Protein 2A1J (pdb70)

GO terms:
  GO:0000014 single-stranded DNA endonuclease activity (F, IDA)
  GO:0030674 protein-macromolecule adaptor activity (F, IDA)
  GO:0070522 ERCC4-ERCC1 complex (C, IDA)
  GO:0006289 nucleotide-excision repair (P, IDA)
  GO:0000109 nucleotide-excision repair complex (C, IDA)
  GO:0034644 cellular response to UV (P, IDA)
  GO:1901255 nucleotide-excision repair involved in interstrand cross-link repair (P, IDA)
  GO:0005634 nucleus (C, EXP)
  GO:0005694 chromosome (C, EXP)
  GO:0006281 DNA repair (P, IMP)
  GO:0005515 protein binding (F, IPI)
  GO:0005654 nucleoplasm (C, TAS)
  GO:0042802 identical protein binding (F, IPI)
  GO:0000781 chromosome, telomeric region (C, IDA)
  GO:1904357 negative regulation of telomere maintenance via telomere lengthening (P, IDA)
  GO:0034644 cellular response to UV (P, IGI)
  GO:0006281 DNA repair (P, IGI)
  GO:0000723 telomere maintenance (P, IGI)
  GO:1905765 negative regulation of protection from non-homologous end joining at telomere (P, IMP)
  GO:0004520 DNA endonuclease activity (F, IMP)

Secondary structure (DSSP, 8-state):
--HHHHTSTT--HHHHHHHHHH-SSHHHHHT--HHHHHHHHS-HHHHHHHHHHHH-------/--SHHHHHHHHHHHHHHHHHHHTTSTT--HHHHHHHHHHHSSHHHHHS--HHHHHTSSS--SHHHHHHHHHHHS-S---

Radius of gyration: 15.18 Å; Cα contacts (8 Å, |Δi|>4): 163; chains: 2; bounding box: 38×40×36 Å

Organism: Homo sapiens (NCBI:txid9606)

Nearest PDB structures (foldseek):
  2a1j-assembly1_B  TM=1.013E+00  e=1.716E-12  Homo sapiens
  1x2i-assembly1_B  TM=8.930E-01  e=1.851E-03  Pyrococcus furiosus
  1x2i-assembly1_A  TM=8.569E-01  e=3.038E-03  Pyrococcus furiosus
  2bhn-assembly2_C-3  TM=7.847E-01  e=1.186E-02  Aeropyrum pernix
  2bgw-assembly1_B  TM=7.304E-01  e=1.946E-02  Aeropyrum pernix

Solvent-accessible surface area: 8098 Å² total; per-residue (Å²): 51,88,89,0,0,74,101,4,14,26,14,53,74,123,4,18,163,41,0,22,117,112,4,122,18,0,19,42,0,13,76,21,58,61,116,88,1,33,92,25,16,68,54,68,67,28,0,109,99,0,50,49,6,0,55,56,68,38,97,94,136,202,125,123,61,66,99,101,102,92,144,101,53,96,78,41,18,51,97,0,18,76,0,0,55,42,3,148,105,6,64,141,91,15,0,53,47,0,0,89,77,38,6,3,2,51,92,0,2,79,6,52,111,122,60,0,42,128,2,97,62,34,23,100,102,50,0,118,69,1,39,63,22,0,54,71,74,18,109,188,197

Sequence (141 aa):
PQDFLLKMPGVNAKNCR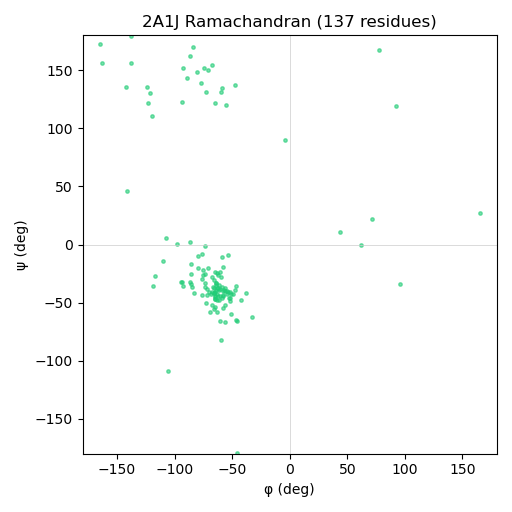SLMHHVKNIAELAALSQDELTSILGNAANAKQLYDFIHTSFAEVVDPADLLMEKLEQDFVSRVTECLTTVKSVNKTDSQTLLTTFGSLEQLIAASREDLALCPGLGPQKARRLFDVLHEPFLKV

Foldseek 3Di:
DLVVVPVAALHHPVLSVLLVPPAPDVVCVLVDDLVVQCVSRVNSVSSVRRNCVNPPDDPDPD/DPVVVVVVVVVVVVQVVQVVVLCVFDNQDPVNSSLLCVVQVDVVSSLVDDLVVSCPSPDADNVNSVRRNCVSPPDPDDD

Structure (mmCIF, N/CA/C/O backbone):
data_2A1J
#
_entry.id   2A1J
#
_cell.length_a   69.848
_cell.length_b   69.848
_cell.length_c   104.109
_cell.angle_alpha   90.00
_cell.angle_beta   90.00
_cell.angle_gamma   120.00
#
_symmetry.space_group_name_H-M   'P 32 1 2'
#
loop_
_entity.id
_entity.type
_entity.pdbx_description
1 polymer 'DNA repair endonuclease XPF'
2 polymer 'DNA excision repair protein ERCC-1'
3 non-polymer 'MERCURY (II) ION'
#
loop_
_atom_site.group_PDB
_atom_site.id
_atom_site.type_symbol
_atom_site.label_atom_id
_atom_site.label_alt_id
_atom_site.label_comp_id
_atom_site.label_asym_id
_atom_site.label_entity_id
_atom_site.label_seq_id
_atom_site.pdbx_PDB_ins_code
_atom_site.Cartn_x
_atom_site.Cartn_y
_atom_site.Cartn_z
_atom_site.occupancy
_atom_site.B_iso_or_equiv
_atom_site.auth_seq_id
_atom_site.auth_comp_id
_atom_site.auth_asym_id
_atom_site.auth_atom_id
_atom_site.pdbx_PDB_model_num
ATOM 1 N N . PRO A 1 2 ? 21.835 -13.848 0.912 1.00 69.39 837 PRO A N 1
ATOM 2 C CA . PRO A 1 2 ? 20.493 -14.392 1.287 1.00 69.19 837 PRO A CA 1
ATOM 3 C C . PRO A 1 2 ? 20.491 -14.993 2.670 1.00 69.44 837 PRO A C 1
ATOM 4 O O . PRO A 1 2 ? 19.485 -15.591 3.042 1.00 69.67 837 PRO A O 1
ATOM 8 N N . GLN A 1 3 ? 21.596 -14.867 3.400 1.00 69.70 838 GLN A N 1
ATOM 9 C CA . GLN A 1 3 ? 21.663 -15.353 4.781 1.00 69.94 838 GLN A CA 1
ATOM 10 C C . GLN A 1 3 ? 21.884 -14.110 5.583 1.00 69.00 838 GLN A C 1
ATOM 11 O O . GLN A 1 3 ? 21.537 -14.019 6.771 1.00 68.83 838 GLN A O 1
ATOM 17 N N . ASP A 1 4 ? 22.493 -13.153 4.901 1.00 67.74 839 ASP A N 1
ATOM 18 C CA . ASP A 1 4 ? 22.499 -11.784 5.355 1.00 66.86 839 ASP A CA 1
ATOM 19 C C . ASP A 1 4 ? 21.068 -11.283 5.639 1.00 64.56 839 ASP A C 1
ATOM 20 O O . ASP A 1 4 ? 20.821 -10.672 6.686 1.00 64.00 839 ASP A O 1
ATOM 25 N N . PHE A 1 5 ? 20.146 -11.559 4.703 1.00 61.83 840 PHE A N 1
ATOM 26 C CA . PHE A 1 5 ? 18.726 -11.285 4.871 1.00 59.39 840 PHE A CA 1
ATOM 27 C C . PHE A 1 5 ? 18.240 -1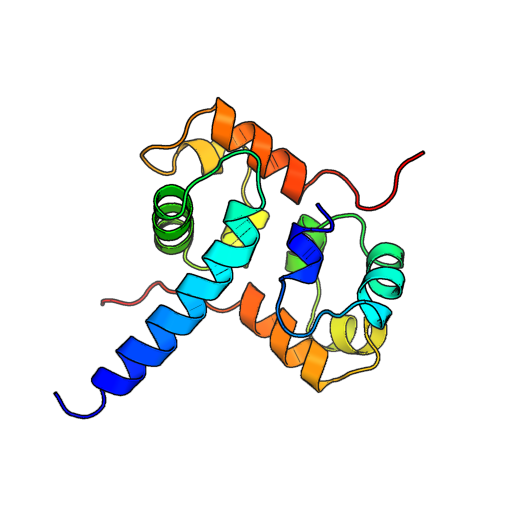2.035 6.102 1.00 58.78 840 PHE A C 1
ATOM 28 O O . PHE A 1 5 ? 17.722 -11.456 7.056 1.00 58.46 840 PHE A O 1
ATOM 36 N N . LEU A 1 6 ? 18.480 -13.333 6.091 1.00 58.74 841 LEU A N 1
ATOM 37 C CA . LEU A 1 6 ? 17.929 -14.233 7.079 1.00 58.24 841 LEU A CA 1
ATOM 38 C C . LEU A 1 6 ? 18.290 -13.841 8.497 1.00 58.81 841 LEU A C 1
ATOM 39 O O . LEU A 1 6 ? 17.451 -13.882 9.387 1.00 58.70 841 LEU A O 1
ATOM 44 N N . LEU A 1 7 ? 19.526 -13.411 8.691 1.00 59.76 842 LEU A N 1
ATOM 45 C CA . LEU A 1 7 ? 20.030 -13.135 10.032 1.00 61.29 842 LEU A CA 1
ATOM 46 C C . LEU A 1 7 ? 19.477 -11.862 10.666 1.00 61.80 842 LEU A C 1
ATOM 47 O O . LEU A 1 7 ? 19.442 -11.739 11.881 1.00 62.18 842 LEU A O 1
ATOM 52 N N . LYS A 1 8 ? 19.067 -10.907 9.847 1.00 62.57 843 LYS A N 1
ATOM 53 C CA . LYS A 1 8 ? 18.545 -9.656 10.358 1.00 63.21 843 LYS A CA 1
ATOM 54 C C . LYS A 1 8 ? 17.066 -9.831 10.627 1.00 64.16 843 LYS A C 1
ATOM 55 O O . LYS A 1 8 ? 16.354 -8.878 10.998 1.00 64.58 843 LYS A O 1
ATOM 61 N N . MET A 1 9 ? 16.596 -11.052 10.397 1.00 65.17 844 MET A N 1
ATOM 62 C CA . MET A 1 9 ? 15.230 -11.373 10.716 1.00 66.53 844 MET A CA 1
ATOM 63 C C . MET A 1 9 ? 15.140 -11.562 12.213 1.00 67.98 844 MET A C 1
ATOM 64 O O . MET A 1 9 ? 16.066 -12.092 12.851 1.00 67.59 844 MET A O 1
ATOM 69 N N . PRO A 1 10 ? 14.050 -11.042 12.771 1.00 69.21 845 PRO A N 1
ATOM 70 C CA . PRO A 1 10 ? 13.754 -11.127 14.214 1.00 69.80 845 PRO A CA 1
ATOM 71 C C . PRO A 1 10 ? 13.665 -12.566 14.764 1.00 70.03 845 PRO A C 1
ATOM 72 O O . PRO A 1 10 ? 13.042 -13.442 14.141 1.00 70.82 845 PRO A O 1
ATOM 76 N N . GLY A 1 11 ? 14.317 -12.786 15.917 1.00 69.53 846 GLY A N 1
ATOM 77 C CA . GLY A 1 11 ? 14.350 -14.083 16.589 1.00 67.07 846 GLY A CA 1
ATOM 78 C C . GLY A 1 11 ? 15.194 -15.132 15.881 1.00 65.00 846 GLY A C 1
ATOM 79 O O . GLY A 1 11 ? 14.968 -16.320 16.093 1.00 64.26 846 GLY A O 1
ATOM 80 N N . VAL A 1 12 ? 16.135 -14.680 15.043 1.00 63.50 847 VAL A N 1
ATOM 81 C CA . VAL A 1 12 ? 17.070 -15.518 14.298 1.00 62.40 847 VAL A CA 1
ATOM 82 C C . VAL A 1 12 ? 18.440 -15.042 14.738 1.00 62.92 847 VAL A C 1
ATOM 83 O O . VAL A 1 12 ? 18.691 -13.850 14.748 1.00 62.96 847 VAL A O 1
ATOM 87 N N . ASN A 1 13 ? 19.308 -15.975 15.125 1.00 63.65 848 ASN A N 1
ATOM 88 C CA . ASN A 1 13 ? 20.642 -15.671 15.624 1.00 64.27 848 ASN A CA 1
ATOM 89 C C . ASN A 1 13 ? 21.575 -16.660 15.004 1.00 65.07 848 ASN A C 1
ATOM 90 O O . ASN A 1 13 ? 21.125 -17.513 14.249 1.00 64.37 848 ASN A O 1
ATOM 95 N N . ALA A 1 14 ? 22.869 -16.543 15.331 1.00 66.93 849 ALA A N 1
ATOM 96 C CA . ALA A 1 14 ? 23.938 -17.293 14.663 1.00 68.38 849 ALA A CA 1
ATOM 97 C C . ALA A 1 14 ? 23.759 -18.810 14.848 1.00 69.88 849 ALA A C 1
ATOM 98 O O . ALA A 1 14 ? 23.816 -19.572 13.855 1.00 70.15 849 ALA A O 1
ATOM 100 N N . LYS A 1 15 ? 23.508 -19.221 16.106 1.00 71.09 850 LYS A N 1
ATOM 101 C CA . LYS A 1 15 ? 23.121 -20.602 16.459 1.00 72.03 850 LYS A CA 1
ATOM 102 C C . LYS A 1 15 ? 22.021 -21.159 15.529 1.00 71.86 850 LYS A C 1
ATOM 103 O O . LYS A 1 15 ? 22.302 -22.057 14.737 1.00 72.23 850 LYS A O 1
ATOM 109 N N . ASN A 1 16 ? 20.812 -20.596 15.550 1.00 71.98 851 ASN A N 1
ATOM 110 C CA . ASN A 1 16 ? 19.711 -21.138 14.720 1.00 72.06 851 ASN A CA 1
ATOM 111 C C . ASN A 1 16 ? 19.698 -20.848 13.198 1.00 72.82 851 ASN A C 1
ATOM 112 O O . ASN A 1 16 ? 18.874 -21.408 12.488 1.00 72.70 851 ASN A O 1
ATOM 117 N N . CYS A 1 17 ? 20.590 -19.988 12.703 1.00 73.85 852 CYS A N 1
ATOM 118 C CA . CYS A 1 17 ? 20.675 -19.739 11.263 1.00 75.53 852 CYS A CA 1
ATOM 119 C C . CYS A 1 17 ? 21.127 -21.018 10.550 1.00 75.62 852 CYS A C 1
ATOM 120 O O . CYS A 1 17 ? 20.574 -21.388 9.507 1.00 75.61 852 CYS A O 1
ATOM 123 N N . ARG A 1 18 ? 22.135 -21.673 11.128 1.00 75.97 853 ARG A N 1
ATOM 124 C CA . ARG A 1 18 ? 22.558 -23.024 10.748 1.00 76.45 853 ARG A CA 1
ATOM 125 C C . ARG A 1 18 ? 21.341 -23.962 10.615 1.00 75.95 853 ARG A C 1
ATOM 126 O O . ARG A 1 18 ? 21.015 -24.424 9.521 1.00 76.00 853 ARG A O 1
ATOM 134 N N . SER A 1 19 ? 20.661 -24.199 11.739 1.00 75.26 854 SER A N 1
ATOM 135 C CA . SER A 1 19 ? 19.658 -25.257 11.896 1.00 74.39 854 SER A CA 1
ATOM 136 C C . SER A 1 19 ? 18.480 -25.054 10.969 1.00 73.93 854 SER A C 1
ATOM 137 O O . SER A 1 19 ? 17.783 -25.993 10.584 1.00 74.18 854 SER A O 1
ATOM 140 N N . LEU A 1 20 ? 18.273 -23.802 10.614 1.00 73.20 855 LEU A N 1
ATOM 141 C CA . LEU A 1 20 ? 17.105 -23.398 9.877 1.00 72.39 855 LEU A CA 1
ATOM 142 C C . LEU A 1 20 ? 17.425 -23.435 8.398 1.00 71.99 855 LEU A C 1
ATOM 143 O O . LEU A 1 20 ? 16.563 -23.770 7.601 1.00 72.21 855 LEU A O 1
ATOM 148 N N . MET A 1 21 ? 18.656 -23.086 8.037 1.00 71.04 856 MET A N 1
ATOM 149 C CA . MET A 1 21 ? 19.158 -23.310 6.697 1.00 70.87 856 MET A CA 1
ATOM 150 C C . MET A 1 21 ? 19.143 -24.808 6.270 1.00 71.69 856 MET A C 1
ATOM 151 O O . MET A 1 21 ? 19.344 -25.145 5.088 1.00 71.41 856 MET A O 1
ATOM 156 N N . HIS A 1 22 ? 18.888 -25.693 7.240 1.00 72.39 857 HIS A N 1
ATOM 157 C CA . HIS A 1 22 ? 18.885 -27.136 7.030 1.00 73.22 857 HIS A CA 1
ATOM 158 C C . HIS A 1 22 ? 17.496 -27.667 6.737 1.00 73.11 857 HIS A C 1
ATOM 159 O O . HIS A 1 22 ? 17.354 -28.651 6.026 1.00 74.06 857 HIS A O 1
ATOM 166 N N . HIS A 1 23 ? 16.459 -27.070 7.297 1.00 72.81 858 HIS A N 1
ATOM 167 C CA . HIS A 1 23 ? 15.145 -27.666 7.105 1.00 72.79 858 HIS A CA 1
ATOM 168 C C . HIS A 1 23 ? 14.210 -26.892 6.161 1.00 71.77 858 HIS A C 1
ATOM 169 O O . HIS A 1 23 ? 13.044 -27.280 5.981 1.00 72.55 858 HIS A O 1
ATOM 176 N N . VAL A 1 24 ? 14.721 -25.828 5.534 1.00 69.92 859 VAL A N 1
ATOM 177 C CA . VAL A 1 24 ? 13.913 -24.965 4.664 1.00 67.89 859 VAL A CA 1
ATOM 178 C C . VAL A 1 24 ? 14.753 -24.519 3.460 1.00 67.16 859 VAL A C 1
ATOM 179 O O . VAL A 1 24 ? 15.906 -24.166 3.621 1.00 66.76 859 VAL A O 1
ATOM 183 N N . LYS A 1 25 ? 14.184 -24.563 2.261 1.00 66.47 860 LYS A N 1
ATOM 184 C CA . LYS A 1 25 ? 14.961 -24.437 1.025 1.00 66.85 860 LYS A CA 1
ATOM 185 C C . LYS A 1 25 ? 15.610 -23.060 0.880 1.00 65.93 860 LYS A C 1
ATOM 186 O O . LYS A 1 25 ? 16.795 -22.909 0.501 1.00 65.32 860 LYS A O 1
ATOM 192 N N . ASN A 1 26 ? 14.788 -22.061 1.174 1.00 64.83 861 ASN A N 1
ATOM 193 C CA . ASN A 1 26 ? 15.028 -20.668 0.813 1.00 63.65 861 ASN A CA 1
ATOM 194 C C . ASN A 1 26 ? 14.073 -19.834 1.634 1.00 63.28 861 ASN A C 1
ATOM 195 O O . ASN A 1 26 ? 13.172 -20.382 2.309 1.00 62.78 861 ASN A O 1
ATOM 200 N N . ILE A 1 27 ? 14.248 -18.517 1.567 1.00 62.88 862 ILE A N 1
ATOM 201 C CA . ILE A 1 27 ? 13.398 -17.608 2.339 1.00 62.67 862 ILE A CA 1
ATOM 202 C C . ILE A 1 27 ? 11.914 -17.824 2.011 1.00 63.04 862 ILE A C 1
ATOM 203 O O . ILE A 1 27 ? 11.101 -18.045 2.903 1.00 62.78 862 ILE A O 1
ATOM 208 N N . ALA A 1 28 ? 11.583 -17.797 0.722 1.00 63.75 863 ALA A N 1
ATOM 209 C CA . ALA A 1 28 ? 10.212 -18.013 0.254 1.00 64.89 863 ALA A CA 1
ATOM 210 C C . ALA A 1 28 ? 9.460 -19.080 1.038 1.00 65.78 863 ALA A C 1
ATOM 211 O O . ALA A 1 28 ? 8.295 -18.901 1.344 1.00 66.05 863 ALA A O 1
ATOM 213 N N . GLU A 1 29 ? 10.128 -20.187 1.358 1.00 66.77 864 GLU A N 1
ATOM 214 C CA . GLU A 1 29 ? 9.475 -21.307 2.016 1.00 67.55 864 GLU A CA 1
ATOM 215 C C . GLU A 1 29 ? 9.137 -20.951 3.462 1.00 67.13 864 GLU A C 1
ATOM 216 O O . GLU A 1 29 ? 8.265 -21.566 4.075 1.00 66.75 864 GLU A O 1
ATOM 222 N N . LEU A 1 30 ? 9.834 -19.934 3.984 1.00 67.31 865 LEU A N 1
ATOM 223 C CA . LEU A 1 30 ? 9.636 -19.410 5.351 1.00 66.63 865 LEU A CA 1
ATOM 224 C C . LEU A 1 30 ? 8.220 -18.919 5.488 1.00 66.23 865 LEU A C 1
ATOM 225 O O . LEU A 1 30 ? 7.555 -19.190 6.495 1.00 65.88 865 LEU A O 1
ATOM 230 N N . ALA A 1 31 ? 7.769 -18.195 4.461 1.00 65.80 866 ALA A N 1
ATOM 231 C CA . ALA A 1 31 ? 6.370 -17.795 4.376 1.00 66.07 866 ALA A CA 1
ATOM 232 C C . ALA A 1 31 ? 5.499 -18.998 4.651 1.00 66.42 866 ALA A C 1
ATOM 233 O O . ALA A 1 31 ? 4.487 -18.880 5.351 1.00 67.21 866 ALA A O 1
ATOM 235 N N . ALA A 1 32 ? 5.922 -20.159 4.140 1.00 66.33 867 ALA A N 1
ATOM 236 C CA . ALA A 1 32 ? 5.041 -21.320 4.062 1.00 65.99 867 ALA A CA 1
ATOM 237 C C . ALA A 1 32 ? 4.853 -22.124 5.366 1.00 65.53 867 ALA A C 1
ATOM 238 O O . ALA A 1 32 ? 3.957 -22.938 5.441 1.00 65.75 867 ALA A O 1
ATOM 240 N N . LEU A 1 33 ? 5.636 -21.852 6.401 1.00 65.00 868 LEU A N 1
ATOM 241 C CA . LEU A 1 33 ? 5.576 -22.639 7.633 1.00 65.20 868 LEU A CA 1
ATOM 242 C C . LEU A 1 33 ? 4.660 -22.141 8.753 1.00 65.74 868 LEU A C 1
ATOM 243 O O . LEU A 1 33 ? 4.428 -20.953 8.880 1.00 66.54 868 LEU A O 1
ATOM 248 N N . SER A 1 34 ? 4.160 -23.051 9.583 1.00 66.56 869 SER A N 1
ATOM 249 C CA . SER A 1 34 ? 3.365 -22.653 10.746 1.00 67.77 869 SER A CA 1
ATOM 250 C C . SER A 1 34 ? 4.241 -22.281 11.938 1.00 67.84 869 SER A C 1
ATOM 251 O O . SER A 1 34 ? 5.462 -22.501 11.918 1.00 67.89 869 SER A O 1
ATOM 254 N N . GLN A 1 35 ? 3.621 -21.704 12.969 1.00 67.75 870 GLN A N 1
ATOM 255 C CA . GLN A 1 35 ? 4.376 -21.265 14.138 1.00 67.36 870 GLN A CA 1
ATOM 256 C C . GLN A 1 35 ? 4.988 -22.465 14.844 1.00 67.65 870 GLN A C 1
ATOM 257 O O . GLN A 1 35 ? 6.178 -22.461 15.166 1.00 67.29 870 GLN A O 1
ATOM 263 N N . ASP A 1 36 ? 4.166 -23.496 15.049 1.00 68.07 871 ASP A N 1
ATOM 264 C CA . ASP A 1 36 ? 4.617 -24.752 15.633 1.00 68.52 871 ASP A CA 1
ATOM 265 C C . ASP A 1 36 ? 5.752 -25.408 14.833 1.00 68.65 871 ASP A C 1
ATOM 266 O O . ASP A 1 36 ? 6.745 -25.843 15.420 1.00 68.66 871 ASP A O 1
ATOM 271 N N . GLU A 1 37 ? 5.632 -25.438 13.503 1.00 68.71 872 GLU A N 1
ATOM 272 C CA . GLU A 1 37 ? 6.709 -25.985 12.668 1.00 69.46 872 GLU A CA 1
ATOM 273 C C . GLU A 1 37 ? 7.974 -25.146 12.773 1.00 69.12 872 GLU A C 1
ATOM 274 O O . GLU A 1 37 ? 9.063 -25.645 12.524 1.00 69.66 872 GLU A O 1
ATOM 280 N N . LEU A 1 38 ? 7.833 -23.876 13.149 1.00 68.79 873 LEU A N 1
ATOM 281 C CA . LEU A 1 38 ? 8.984 -23.000 13.284 1.00 67.81 873 LEU A CA 1
ATOM 282 C C . LEU A 1 38 ? 9.641 -23.193 14.628 1.00 67.92 873 LEU A C 1
ATOM 283 O O . LEU A 1 38 ? 10.866 -23.227 14.718 1.00 66.91 873 LEU A O 1
ATOM 288 N N . THR A 1 39 ? 8.806 -23.326 15.659 1.00 68.77 874 THR A N 1
ATOM 289 C CA . THR A 1 39 ? 9.243 -23.690 17.014 1.00 70.16 874 THR A CA 1
ATOM 290 C C . THR A 1 39 ? 10.109 -24.924 17.004 1.00 70.69 874 THR A C 1
ATOM 291 O O . THR A 1 39 ? 11.252 -24.889 17.445 1.00 70.93 874 THR A O 1
ATOM 295 N N . SER A 1 40 ? 9.545 -26.023 16.514 1.00 71.24 875 SER A N 1
ATOM 296 C CA . SER A 1 40 ? 10.298 -27.260 16.395 1.00 71.69 875 SER A CA 1
ATOM 297 C C . SER A 1 40 ? 11.640 -27.063 15.649 1.00 70.90 875 SER A C 1
ATOM 298 O O . SER A 1 40 ? 12.665 -27.470 16.163 1.00 70.87 875 SER A O 1
ATOM 301 N N . ILE A 1 41 ? 11.635 -26.395 14.492 1.00 70.48 876 ILE A N 1
ATOM 302 C CA . ILE A 1 41 ? 12.871 -26.094 13.732 1.00 70.07 876 ILE A CA 1
ATOM 303 C C . ILE A 1 41 ? 13.876 -25.174 14.465 1.00 70.42 876 ILE A C 1
ATOM 304 O O . ILE A 1 41 ? 15.075 -25.171 14.173 1.00 70.28 876 ILE A O 1
ATOM 309 N N . LEU A 1 42 ? 13.381 -24.377 15.400 1.00 70.78 877 LEU A N 1
ATOM 310 C CA . LEU A 1 42 ? 14.246 -23.480 16.152 1.00 71.08 877 LEU A CA 1
ATOM 311 C C . LEU A 1 42 ? 14.382 -23.925 17.630 1.00 71.27 877 LEU A C 1
ATOM 312 O O . LEU A 1 42 ? 15.247 -23.426 18.377 1.00 71.72 877 LEU A O 1
ATOM 317 N N . GLY A 1 43 ? 13.516 -24.834 18.070 1.00 70.79 878 GLY A N 1
ATOM 318 C CA . GLY A 1 43 ? 13.528 -25.264 19.457 1.00 70.14 878 GLY A CA 1
ATOM 319 C C . GLY A 1 43 ? 13.240 -24.153 20.450 1.00 69.50 878 GLY A C 1
ATOM 320 O O . GLY A 1 43 ? 13.238 -24.395 21.650 1.00 70.09 878 GLY A O 1
ATOM 321 N N . ASN A 1 44 ? 13.013 -22.938 19.963 1.00 68.62 879 ASN A N 1
ATOM 322 C CA . ASN A 1 44 ? 12.599 -21.831 20.822 1.00 67.68 879 ASN A CA 1
ATOM 323 C C . ASN A 1 44 ? 11.230 -21.242 20.439 1.00 67.01 879 ASN A C 1
ATOM 324 O O . ASN A 1 44 ? 11.080 -20.578 19.407 1.00 66.76 879 ASN A O 1
ATOM 329 N N . ALA A 1 45 ? 10.251 -21.483 21.307 1.00 66.41 880 ALA A N 1
ATOM 330 C CA . ALA A 1 45 ? 8.843 -21.173 21.049 1.00 65.55 880 ALA A CA 1
ATOM 331 C C . ALA A 1 45 ? 8.606 -19.681 20.891 1.00 64.90 880 ALA A C 1
ATOM 332 O O . ALA A 1 45 ? 7.740 -19.249 20.113 1.00 65.20 880 ALA A O 1
ATOM 334 N N . ALA A 1 46 ? 9.381 -18.894 21.626 1.00 63.67 881 ALA A N 1
ATOM 335 C CA . ALA A 1 46 ? 9.239 -17.455 21.565 1.00 62.04 881 ALA A CA 1
ATOM 336 C C . ALA A 1 46 ? 10.078 -16.844 20.414 1.00 60.61 881 ALA A C 1
ATOM 337 O O . ALA A 1 46 ? 9.674 -15.828 19.824 1.00 60.18 881 ALA A O 1
ATOM 339 N N . ASN A 1 47 ? 11.224 -17.451 20.099 1.00 58.30 882 ASN A N 1
ATOM 340 C CA . ASN A 1 47 ? 11.940 -17.078 18.893 1.00 56.68 882 ASN A CA 1
ATOM 341 C C . ASN A 1 47 ? 11.039 -17.279 17.694 1.00 55.81 882 ASN A C 1
ATOM 342 O O . ASN A 1 47 ? 11.023 -16.465 16.767 1.00 55.95 882 ASN A O 1
ATOM 347 N N . ALA A 1 48 ? 10.278 -18.370 17.729 1.00 54.38 883 ALA A N 1
ATOM 348 C CA . ALA A 1 48 ? 9.360 -18.711 16.668 1.00 52.62 883 ALA A CA 1
ATOM 349 C C . ALA A 1 48 ? 8.234 -17.681 16.590 1.00 51.31 883 ALA A C 1
ATOM 350 O O . ALA A 1 48 ? 7.802 -17.312 15.509 1.00 51.35 883 ALA A O 1
ATOM 352 N N . LYS A 1 49 ? 7.781 -17.203 17.734 1.00 49.73 884 LYS A N 1
ATOM 353 C CA . LYS A 1 49 ? 6.802 -16.136 17.765 1.00 48.52 884 LYS A CA 1
ATOM 354 C C . LYS A 1 49 ? 7.346 -14.912 17.047 1.00 47.36 884 LYS A C 1
ATOM 355 O O . LYS A 1 49 ? 6.689 -14.327 16.221 1.00 47.29 884 LYS A O 1
ATOM 361 N N . GLN A 1 50 ? 8.579 -14.560 17.334 1.00 46.24 885 GLN A N 1
ATOM 362 C CA . GLN A 1 50 ? 9.132 -13.344 16.806 1.00 45.72 885 GLN A CA 1
ATOM 363 C C . GLN A 1 50 ? 9.248 -13.374 15.289 1.00 44.97 885 GLN A C 1
ATOM 364 O O . GLN A 1 50 ? 8.998 -12.370 14.605 1.00 45.06 885 GLN A O 1
ATOM 370 N N . LEU A 1 51 ? 9.624 -14.527 14.761 1.00 43.85 886 LEU A N 1
ATOM 371 C CA . LEU A 1 51 ? 9.970 -14.563 13.368 1.00 42.52 886 LEU A CA 1
ATOM 372 C C . LEU A 1 51 ? 8.691 -14.771 12.600 1.00 41.69 886 LEU A C 1
ATOM 373 O O . LEU A 1 51 ? 8.512 -14.221 11.513 1.00 41.37 886 LEU A O 1
ATOM 378 N N . TYR A 1 52 ? 7.791 -15.531 13.194 1.00 40.57 887 TYR A N 1
ATOM 379 C CA . TYR A 1 52 ? 6.528 -15.801 12.553 1.00 40.55 887 TYR A CA 1
ATOM 380 C C . TYR A 1 52 ? 5.690 -14.540 12.422 1.00 41.14 887 TYR A C 1
ATOM 381 O O . TYR A 1 52 ? 5.059 -14.318 11.388 1.00 40.50 887 TYR A O 1
ATOM 390 N N . ASP A 1 53 ? 5.694 -13.738 13.490 1.00 41.99 888 ASP A N 1
ATOM 391 C CA . ASP A 1 53 ? 5.009 -12.444 13.546 1.00 42.63 888 ASP A CA 1
ATOM 392 C C . ASP A 1 53 ? 5.614 -11.413 12.593 1.00 42.31 888 ASP A C 1
ATOM 393 O O . ASP A 1 53 ? 4.902 -10.668 11.910 1.00 42.41 888 ASP A O 1
ATOM 398 N N . PHE A 1 54 ? 6.933 -11.371 12.530 1.00 41.70 889 PHE A N 1
ATOM 399 C CA . PHE A 1 54 ? 7.568 -10.494 11.592 1.00 41.06 889 PHE A CA 1
ATOM 400 C C . PHE A 1 54 ? 6.964 -10.767 10.207 1.00 41.56 889 PHE A C 1
ATOM 401 O O . PHE A 1 54 ? 6.704 -9.853 9.434 1.00 42.91 889 PHE A O 1
ATOM 409 N N . ILE A 1 55 ? 6.745 -12.029 9.898 1.00 41.26 890 ILE A N 1
ATOM 410 C CA . ILE A 1 55 ? 6.462 -12.419 8.542 1.00 40.96 890 ILE A CA 1
ATOM 411 C C . ILE A 1 55 ? 4.976 -12.252 8.252 1.00 41.26 890 ILE A C 1
ATOM 412 O O . ILE A 1 55 ? 4.592 -11.854 7.169 1.00 41.48 890 ILE A O 1
ATOM 417 N N . HIS A 1 56 ? 4.136 -12.530 9.228 1.00 41.55 891 HIS A N 1
ATOM 418 C CA . HIS A 1 56 ? 2.710 -12.522 8.979 1.00 42.15 891 HIS A CA 1
ATOM 419 C C . HIS A 1 56 ? 1.980 -11.270 9.367 1.00 42.15 891 HIS A C 1
ATOM 420 O O . HIS A 1 56 ? 0.781 -11.216 9.154 1.00 43.08 891 HIS A O 1
ATOM 427 N N . THR A 1 57 ? 2.676 -10.263 9.901 1.00 42.34 892 THR A N 1
ATOM 428 C CA . THR A 1 57 ? 2.055 -8.984 10.293 1.00 42.78 892 THR A CA 1
ATOM 429 C C . THR A 1 57 ? 1.695 -8.176 9.053 1.00 43.53 892 THR A C 1
ATOM 430 O O . THR A 1 57 ? 2.532 -8.037 8.144 1.00 43.59 892 THR A O 1
ATOM 434 N N . SER A 1 58 ? 0.458 -7.676 8.995 1.00 44.07 893 SER A N 1
ATOM 435 C CA . SER A 1 58 ? 0.002 -6.954 7.801 1.00 45.20 893 SER A CA 1
ATOM 436 C C . SER A 1 58 ? -0.533 -5.512 8.005 1.00 46.02 893 SER A C 1
ATOM 437 O O . SER A 1 58 ? -1.343 -5.289 8.899 1.00 46.91 893 SER A O 1
ATOM 440 N N . PHE A 1 59 ? -0.134 -4.560 7.159 1.00 46.81 894 PHE A N 1
ATOM 441 C CA . PHE A 1 59 ? -0.896 -3.304 6.970 1.00 48.44 894 PHE A CA 1
ATOM 442 C C . PHE A 1 59 ? -1.915 -3.504 5.860 1.00 50.80 894 PHE A C 1
ATOM 443 O O . PHE A 1 59 ? -1.672 -4.250 4.903 1.00 52.81 894 PHE A O 1
ATOM 451 N N . ALA A 1 60 ? -3.090 -2.929 5.980 1.00 52.99 895 ALA A N 1
ATOM 452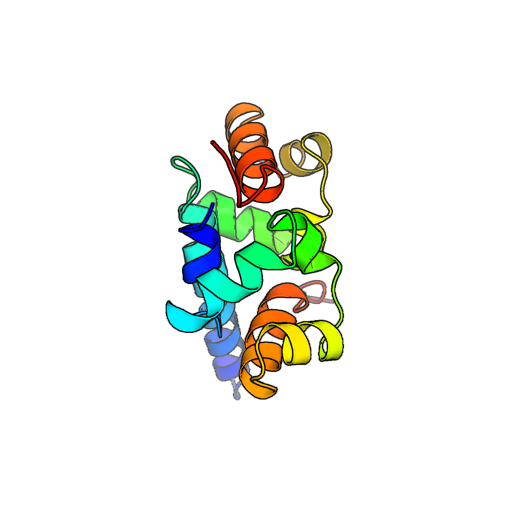 C CA . ALA A 1 60 ? -4.172 -3.294 5.056 1.00 55.54 895 ALA A CA 1
ATOM 453 C C . ALA A 1 60 ? -5.385 -2.733 5.738 1.00 58.23 895 ALA A C 1
ATOM 454 O O . AL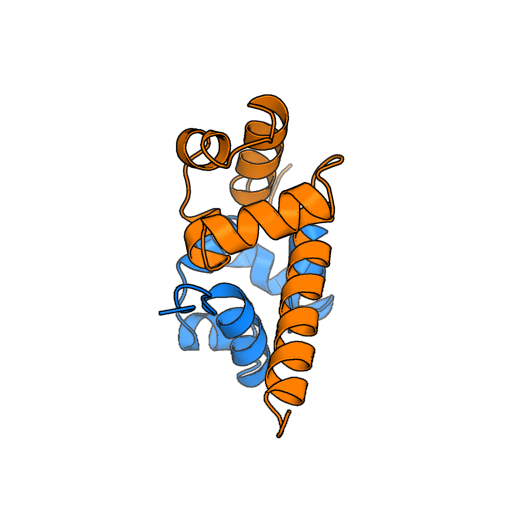A A 1 60 ? -6.509 -3.215 5.576 1.00 58.67 895 ALA A O 1
ATOM 456 N N . GLU A 1 61 ? -5.120 -1.686 6.516 1.00 60.89 896 GLU A N 1
ATOM 457 C CA . GLU A 1 61 ? -6.115 -1.009 7.288 1.00 63.26 896 GLU A CA 1
ATOM 458 C C . GLU A 1 61 ? -6.480 0.338 6.685 1.00 65.41 896 GLU A C 1
ATOM 459 O O . GLU A 1 61 ? -7.151 0.373 5.624 1.00 66.61 896 GLU A O 1
ATOM 465 N N . VAL A 1 62 ? -6.046 1.432 7.369 1.00 66.18 897 VAL A N 1
ATOM 466 C CA . VAL A 1 62 ? -6.356 2.832 7.022 1.00 66.67 897 VAL A CA 1
ATOM 467 C C . VAL A 1 62 ? -7.842 3.093 6.627 1.00 67.83 897 VAL A C 1
ATOM 468 O O . VAL A 1 62 ? -8.185 4.191 6.182 1.00 68.02 897 VAL A O 1
ATOM 472 N N . VAL A 1 63 ? -8.715 2.097 6.863 1.00 69.32 898 VAL A N 1
ATOM 473 C CA . VAL A 1 63 ? -10.162 2.109 6.518 1.00 70.54 898 VAL A CA 1
ATOM 474 C C . VAL A 1 63 ? -10.480 2.779 5.149 1.00 71.49 898 VAL A C 1
ATOM 475 O O . VAL A 1 63 ? -10.216 2.209 4.069 1.00 72.17 898 VAL A O 1
ATOM 479 N N . ASP B 2 13 ? -1.774 13.360 20.127 1.00 76.41 218 ASP B N 1
ATOM 480 C CA . ASP B 2 13 ? -3.015 12.522 20.224 1.00 76.92 218 ASP B CA 1
ATOM 481 C C . ASP B 2 13 ? -2.791 11.452 21.338 1.00 75.95 218 ASP B C 1
ATOM 482 O O . ASP B 2 13 ? -1.713 11.436 21.947 1.00 76.40 218 ASP B O 1
ATOM 487 N N . PRO B 2 14 ? -3.770 10.593 21.648 1.00 74.79 219 PRO B N 1
ATOM 488 C CA . PRO B 2 14 ? -3.726 9.839 22.925 1.00 73.79 219 PRO B CA 1
ATOM 489 C C . PRO B 2 14 ? -2.485 8.885 23.190 1.00 71.83 219 PRO B C 1
ATOM 490 O O . PRO B 2 14 ? -1.580 9.234 23.985 1.00 70.58 219 PRO B O 1
ATOM 494 N N . ALA B 2 15 ? -2.567 7.668 22.622 1.00 69.26 220 ALA B N 1
ATOM 495 C CA . ALA B 2 15 ? -1.438 6.837 22.228 1.00 65.94 220 ALA B CA 1
ATOM 496 C C . ALA B 2 15 ? -1.799 6.120 20.876 1.00 64.18 220 ALA B C 1
ATOM 497 O O . ALA B 2 15 ? -1.626 4.924 20.647 1.00 63.31 220 ALA B O 1
ATOM 499 N N . ASP B 2 16 ? -2.334 6.936 19.981 1.00 61.46 221 ASP B N 1
ATOM 500 C CA . ASP B 2 16 ? -2.054 6.819 18.581 1.00 58.25 221 ASP B CA 1
ATOM 501 C C . ASP B 2 16 ? -0.546 6.997 18.442 1.00 55.80 221 ASP B C 1
ATOM 502 O O . ASP B 2 16 ? 0.060 6.494 17.472 1.00 56.30 221 ASP B O 1
ATOM 507 N N . LEU B 2 17 ? 0.057 7.751 19.368 1.00 51.58 222 LEU B N 1
ATOM 508 C CA . LEU B 2 17 ? 1.475 8.015 19.307 1.00 48.20 222 LEU B CA 1
ATOM 509 C C . LEU B 2 17 ? 2.308 6.748 19.450 1.00 45.33 222 LEU B C 1
ATOM 510 O O . LEU B 2 17 ? 3.339 6.594 18.793 1.00 44.61 222 LEU B O 1
ATOM 515 N N . LEU B 2 18 ? 1.838 5.854 20.312 1.00 42.02 223 LEU B N 1
ATOM 516 C CA . LEU B 2 18 ? 2.421 4.558 20.535 1.00 38.78 223 LEU B CA 1
ATOM 517 C C . LEU B 2 18 ? 2.219 3.682 19.304 1.00 38.76 223 LEU B C 1
ATOM 518 O O . LEU B 2 18 ? 3.153 2.960 18.898 1.00 38.89 223 LEU B O 1
ATOM 523 N N . MET B 2 19 ? 1.029 3.718 18.706 1.00 38.05 224 MET B N 1
ATOM 524 C CA . MET B 2 19 ? 0.809 2.944 17.495 1.00 38.28 224 MET B CA 1
ATOM 525 C C . MET B 2 19 ? 1.778 3.438 16.407 1.00 37.88 224 MET B C 1
ATOM 526 O O . MET B 2 19 ? 2.355 2.638 15.668 1.00 37.61 224 MET B O 1
ATOM 531 N N . GLU B 2 20 ? 1.994 4.743 16.339 1.00 37.30 225 GLU B N 1
ATOM 532 C CA . GLU B 2 20 ? 2.898 5.260 15.362 1.00 37.75 225 GLU B CA 1
ATOM 533 C C . GLU B 2 20 ? 4.343 4.749 15.585 1.00 37.60 225 GLU B C 1
ATOM 534 O O . GLU B 2 20 ? 5.043 4.392 14.615 1.00 37.87 225 GLU B O 1
ATOM 540 N N . LYS B 2 21 ? 4.780 4.733 16.842 1.00 37.11 226 LYS B N 1
ATOM 541 C CA . LYS B 2 21 ? 6.114 4.316 17.243 1.00 37.05 226 LYS B CA 1
ATOM 542 C C . LYS B 2 21 ? 6.295 2.808 16.934 1.00 36.11 226 LYS B C 1
ATOM 543 O O . LYS B 2 21 ? 7.280 2.392 16.327 1.00 35.61 226 LYS B O 1
ATOM 549 N N . LEU B 2 22 ? 5.323 1.983 17.308 1.00 34.72 227 LEU B N 1
ATOM 550 C CA . L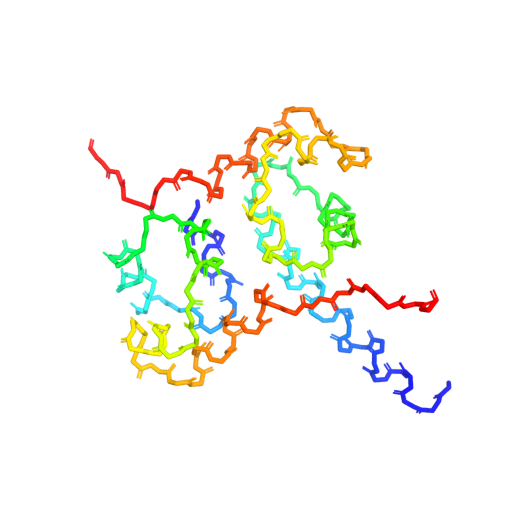EU B 2 22 ? 5.451 0.550 17.073 1.00 33.76 227 LEU B CA 1
ATOM 551 C C . LEU B 2 22 ? 5.419 0.265 15.619 1.00 34.22 227 LEU B C 1
ATOM 552 O O . LEU B 2 22 ? 5.944 -0.737 15.192 1.00 35.69 227 LEU B O 1
ATOM 557 N N . GLU B 2 23 ? 4.751 1.120 14.867 1.00 34.10 228 GLU B N 1
ATOM 558 C CA . GLU B 2 23 ? 4.627 0.966 13.445 1.00 34.29 228 GLU B CA 1
ATOM 559 C C . GLU B 2 23 ? 5.921 1.278 12.734 1.00 33.90 228 GLU B C 1
ATOM 560 O O . GLU B 2 23 ? 6.341 0.511 11.888 1.00 33.02 228 GLU B O 1
ATOM 566 N N . GLN B 2 24 ? 6.508 2.432 13.044 1.00 34.02 229 GLN B N 1
ATOM 567 C CA . GLN B 2 24 ? 7.813 2.808 12.545 1.00 34.97 229 GLN B CA 1
ATOM 568 C C . GLN B 2 24 ? 8.819 1.758 12.916 1.00 34.59 229 GLN B C 1
ATOM 569 O O . GLN B 2 24 ? 9.687 1.476 12.140 1.00 35.39 229 GLN B O 1
ATOM 575 N N . ASP B 2 25 ? 8.738 1.163 14.092 1.00 34.66 230 ASP B N 1
ATOM 576 C CA . ASP B 2 25 ? 9.813 0.260 14.494 1.00 34.11 230 ASP B CA 1
ATOM 577 C C . ASP B 2 25 ? 9.804 -0.999 13.673 1.00 32.82 230 ASP B C 1
ATOM 578 O O . ASP B 2 25 ? 10.863 -1.509 13.281 1.00 32.32 230 ASP B O 1
ATOM 583 N N . PHE B 2 26 ? 8.598 -1.494 13.439 1.00 31.81 231 PHE B N 1
ATOM 584 C CA . PHE B 2 26 ? 8.400 -2.684 12.685 1.00 32.40 231 PHE B CA 1
ATOM 585 C C . PHE B 2 26 ? 8.887 -2.445 11.271 1.00 33.83 231 PHE B C 1
ATOM 586 O O . PHE B 2 26 ? 9.611 -3.253 10.716 1.00 35.57 231 PHE B O 1
ATOM 594 N N . VAL B 2 27 ? 8.486 -1.331 10.691 1.00 34.65 232 VAL B N 1
ATOM 595 C CA . VAL B 2 27 ? 8.739 -1.041 9.309 1.00 36.12 232 VAL B CA 1
ATOM 596 C C . VAL B 2 27 ? 10.233 -0.870 9.141 1.00 36.28 232 VAL B C 1
ATOM 597 O O . VAL B 2 27 ? 10.849 -1.285 8.153 1.00 36.65 232 VAL B O 1
ATOM 601 N N . SER B 2 28 ? 10.853 -0.291 10.129 1.00 36.98 233 SER B N 1
ATOM 602 C CA . SER B 2 28 ? 12.249 0.023 9.932 1.00 38.90 233 SER B CA 1
ATOM 603 C C . SER B 2 28 ? 13.123 -1.254 10.028 1.00 38.70 233 SER B C 1
ATOM 604 O O . SER B 2 28 ? 14.242 -1.333 9.476 1.00 38.42 233 SER B O 1
ATOM 607 N N . ARG B 2 29 ? 12.561 -2.262 10.690 1.00 39.02 234 ARG B N 1
ATOM 608 C CA . ARG B 2 29 ? 13.132 -3.591 10.711 1.00 39.63 234 ARG B CA 1
ATOM 609 C C . ARG B 2 29 ? 12.984 -4.319 9.398 1.00 39.40 234 ARG B C 1
ATOM 610 O O . ARG B 2 29 ? 13.885 -5.040 8.970 1.00 40.11 234 ARG B O 1
ATOM 618 N N . VAL B 2 30 ? 11.844 -4.138 8.745 1.00 39.30 235 VAL B N 1
ATOM 619 C CA . VAL B 2 30 ? 11.647 -4.723 7.417 1.00 38.59 235 VAL B CA 1
ATOM 620 C C . VAL B 2 30 ? 12.673 -4.181 6.453 1.00 38.42 235 VAL B C 1
ATOM 621 O O . VAL B 2 30 ? 13.212 -4.892 5.624 1.00 38.00 235 VAL B O 1
ATOM 625 N N . THR B 2 31 ? 12.953 -2.906 6.610 1.00 38.83 236 THR B N 1
ATOM 626 C CA . THR B 2 31 ? 13.963 -2.258 5.819 1.00 39.37 236 THR B CA 1
ATOM 627 C C . THR B 2 31 ? 15.353 -2.825 6.105 1.00 39.73 236 THR B C 1
ATOM 628 O O . THR B 2 31 ? 16.125 -3.049 5.177 1.00 39.66 236 THR B O 1
ATOM 632 N N . GLU B 2 32 ? 15.675 -3.094 7.358 1.00 40.04 237 GLU B N 1
ATOM 633 C CA . GLU B 2 32 ? 16.925 -3.779 7.596 1.00 41.19 237 GLU B CA 1
ATOM 634 C C . GLU B 2 32 ? 17.050 -5.059 6.734 1.00 40.33 237 GLU B C 1
ATOM 635 O O . GLU B 2 32 ? 18.093 -5.280 6.154 1.00 40.52 237 GLU B O 1
ATOM 641 N N . CYS B 2 33 ? 16.022 -5.906 6.648 1.00 39.54 238 CYS B N 1
ATOM 642 C CA . CYS B 2 33 ? 16.115 -7.097 5.782 1.00 40.24 238 CYS B CA 1
ATOM 643 C C . CYS B 2 33 ? 16.265 -6.755 4.328 1.00 39.50 238 CYS B C 1
ATOM 644 O O . CYS B 2 33 ? 17.223 -7.179 3.673 1.00 39.55 238 CYS B O 1
ATOM 647 N N . LEU B 2 34 ? 15.302 -6.003 3.802 1.00 38.87 239 LEU B N 1
ATOM 648 C CA . LEU B 2 34 ? 15.270 -5.810 2.374 1.00 37.67 239 LEU B CA 1
ATOM 649 C C . LEU B 2 34 ? 16.514 -5.055 1.849 1.00 38.29 239 LEU B C 1
ATOM 650 O O . LEU B 2 34 ? 17.003 -5.382 0.780 1.00 37.72 239 LEU B O 1
ATOM 655 N N . THR B 2 35 ? 17.062 -4.101 2.610 1.00 38.68 240 THR B N 1
ATOM 656 C CA . THR B 2 35 ? 18.169 -3.319 2.079 1.00 40.09 240 THR B CA 1
ATOM 657 C C . THR B 2 35 ? 19.447 -4.114 2.030 1.00 41.59 240 THR B C 1
ATOM 658 O O . THR B 2 35 ? 20.504 -3.662 1.547 1.00 42.18 240 THR B O 1
ATOM 662 N N . THR B 2 36 ? 19.315 -5.333 2.503 1.00 43.25 241 THR B N 1
ATOM 663 C CA . THR B 2 36 ? 20.346 -6.327 2.365 1.00 44.65 241 THR B CA 1
ATOM 664 C C . THR B 2 36 ? 20.521 -6.625 0.893 1.00 45.51 241 THR B C 1
ATOM 665 O O . THR B 2 36 ? 21.634 -6.904 0.485 1.00 46.38 241 THR B O 1
ATOM 669 N N . VAL B 2 37 ? 19.432 -6.551 0.115 1.00 45.98 242 VAL B N 1
ATOM 670 C CA . VAL B 2 37 ? 19.438 -6.895 -1.301 1.00 46.21 242 VAL B CA 1
ATOM 671 C C . VAL B 2 37 ? 20.192 -5.834 -2.073 1.00 47.97 242 VAL B C 1
ATOM 672 O O . VAL B 2 37 ? 20.234 -4.670 -1.656 1.00 48.32 242 VAL B O 1
ATOM 676 N N . LYS B 2 38 ? 20.802 -6.265 -3.186 1.00 50.30 243 LYS B N 1
ATOM 677 C CA . LYS B 2 38 ? 21.770 -5.460 -3.935 1.00 51.61 243 LYS B CA 1
ATOM 678 C C . LYS B 2 38 ? 21.210 -4.139 -4.340 1.00 50.87 243 LYS B C 1
ATOM 679 O O . LYS B 2 38 ? 20.239 -4.002 -5.120 1.00 50.60 243 LYS B O 1
ATOM 685 N N . SER B 2 39 ? 21.927 -3.169 -3.812 1.00 50.86 244 SER B N 1
ATOM 686 C CA . SER B 2 39 ? 21.412 -1.828 -3.615 1.00 50.16 244 SER B CA 1
ATOM 687 C C . SER B 2 39 ? 19.909 -1.606 -4.205 1.00 49.15 244 SER B C 1
ATOM 688 O O . SER B 2 39 ? 19.629 -1.444 -5.404 1.00 48.20 244 SER B O 1
ATOM 691 N N . VAL B 2 40 ? 19.039 -1.915 -3.231 1.00 48.03 245 VAL B N 1
ATOM 692 C CA . VAL B 2 40 ? 17.607 -1.826 -3.051 1.00 46.25 245 VAL B CA 1
ATOM 693 C C . VAL B 2 40 ? 17.489 -0.978 -1.757 1.00 46.34 245 VAL B C 1
ATOM 694 O O . VAL B 2 40 ? 17.968 -1.357 -0.692 1.00 45.74 245 VAL B O 1
ATOM 698 N N . ASN B 2 41 ? 16.801 0.134 -1.918 1.00 45.92 246 ASN B N 1
ATOM 699 C CA . ASN B 2 41 ? 16.574 1.271 -1.060 1.00 45.48 246 ASN B CA 1
ATOM 700 C C . ASN B 2 41 ? 15.761 1.187 0.221 1.00 45.36 246 ASN B C 1
ATOM 701 O O . ASN B 2 41 ? 14.761 0.418 0.303 1.00 44.52 246 ASN B O 1
ATOM 706 N N . LYS B 2 42 ? 16.064 2.113 1.139 1.00 44.34 247 LYS B N 1
ATOM 707 C CA . LYS B 2 42 ? 15.111 2.434 2.180 1.00 44.12 247 LYS B CA 1
ATOM 708 C C . LYS B 2 42 ? 13.755 2.797 1.578 1.00 43.92 247 LYS B C 1
ATOM 709 O O . LYS B 2 42 ? 12.726 2.364 2.071 1.00 44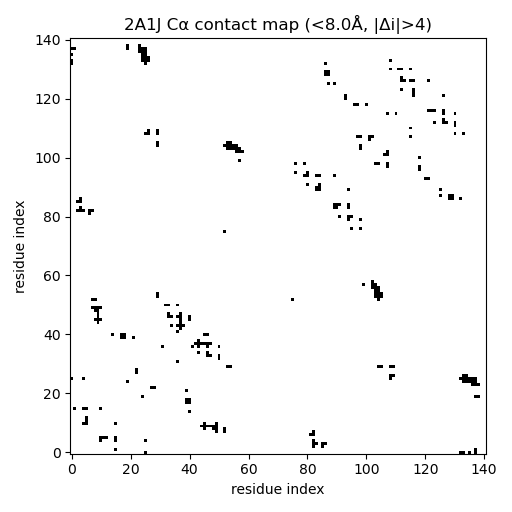.48 247 LYS B O 1
ATOM 715 N N . THR B 2 43 ? 13.729 3.545 0.486 1.00 43.70 248 THR B N 1
ATOM 716 C CA . THR B 2 43 ? 12.449 3.909 -0.147 1.00 43.78 248 THR B CA 1
ATOM 717 C C . THR B 2 43 ? 11.698 2.750 -0.771 1.00 43.91 248 THR B C 1
ATOM 718 O O . THR B 2 43 ? 10.488 2.598 -0.548 1.00 43.53 248 THR B O 1
ATOM 722 N N . ASP B 2 44 ? 12.433 2.001 -1.619 1.00 43.84 249 ASP B N 1
ATOM 723 C CA . ASP B 2 44 ? 12.023 0.736 -2.206 1.00 42.82 249 ASP B CA 1
ATOM 724 C C . ASP B 2 44 ? 11.355 -0.076 -1.159 1.00 41.55 249 ASP B C 1
ATOM 725 O O . ASP B 2 44 ? 10.261 -0.595 -1.387 1.00 41.78 249 ASP B O 1
ATOM 730 N N . SER B 2 45 ? 11.980 -0.163 0.009 1.00 39.16 250 SER B N 1
ATOM 731 C CA . SER B 2 45 ? 11.448 -1.070 0.978 1.00 39.32 250 SER B CA 1
ATOM 732 C C . SER B 2 45 ? 10.167 -0.650 1.657 1.00 38.42 250 SER B C 1
ATOM 733 O O . SER B 2 45 ? 9.275 -1.501 1.941 1.00 37.66 250 SER B O 1
ATOM 736 N N . GLN B 2 46 ? 10.048 0.652 1.913 1.00 38.06 251 GLN B N 1
ATOM 737 C CA . GLN B 2 46 ? 8.811 1.153 2.529 1.00 37.27 251 GLN B CA 1
ATOM 738 C C . GLN B 2 46 ? 7.686 0.995 1.527 1.00 35.62 251 GLN B C 1
ATOM 739 O O . GLN B 2 46 ? 6.594 0.503 1.856 1.00 35.49 251 GLN B O 1
ATOM 745 N N . THR B 2 47 ? 7.971 1.291 0.273 1.00 33.85 252 THR B N 1
ATOM 746 C CA . THR B 2 47 ? 6.926 1.098 -0.749 1.00 33.48 252 THR B CA 1
ATOM 747 C C . THR B 2 47 ? 6.484 -0.348 -0.996 1.00 32.36 252 THR B C 1
ATOM 748 O O . THR B 2 47 ? 5.285 -0.652 -1.016 1.00 31.92 252 THR B O 1
ATOM 752 N N . LEU B 2 48 ? 7.469 -1.191 -1.277 1.00 30.78 253 LEU B N 1
ATOM 753 C CA . LEU B 2 48 ? 7.325 -2.606 -1.176 1.00 29.61 253 LEU B CA 1
ATOM 754 C C . LEU B 2 48 ? 6.377 -3.031 -0.047 1.00 28.72 253 LEU B C 1
ATOM 755 O O . LEU B 2 48 ? 5.328 -3.637 -0.292 1.00 27.01 253 LEU B O 1
ATOM 760 N N . LEU B 2 49 ? 6.745 -2.701 1.190 1.00 28.69 254 LEU B N 1
ATOM 761 C CA . LEU B 2 49 ? 5.993 -3.193 2.349 1.00 28.83 254 LEU B CA 1
ATOM 762 C C . LEU B 2 49 ? 4.538 -2.703 2.360 1.00 29.25 254 LEU B C 1
ATOM 763 O O . LEU B 2 49 ? 3.584 -3.480 2.624 1.00 28.63 254 LEU B O 1
ATOM 768 N N . THR B 2 50 ? 4.357 -1.427 2.063 1.00 29.60 255 THR B N 1
ATOM 769 C CA . THR B 2 50 ? 3.009 -0.920 2.133 1.00 31.48 255 THR B CA 1
ATOM 770 C C . THR B 2 50 ? 2.146 -1.355 0.964 1.00 32.44 255 THR B C 1
ATOM 771 O O . THR B 2 50 ? 0.929 -1.376 1.129 1.00 34.02 255 THR B O 1
ATOM 775 N N . THR B 2 51 ? 2.738 -1.646 -0.201 1.00 32.51 256 THR B N 1
ATOM 776 C CA . THR B 2 51 ? 1.996 -2.175 -1.328 1.00 33.02 256 THR B CA 1
ATOM 777 C C . THR B 2 51 ? 1.589 -3.627 -1.055 1.00 34.00 256 THR B C 1
ATOM 778 O O . THR B 2 51 ? 0.465 -4.053 -1.341 1.00 34.31 256 THR B O 1
ATOM 782 N N . PHE B 2 52 ? 2.515 -4.408 -0.527 1.00 34.99 257 PHE B N 1
ATOM 783 C CA . PHE B 2 52 ? 2.255 -5.818 -0.328 1.00 35.34 257 PHE B CA 1
ATOM 784 C C . PHE B 2 52 ? 1.560 -6.107 0.988 1.00 36.41 257 PHE B C 1
ATOM 785 O O . PHE B 2 52 ? 0.834 -7.099 1.093 1.00 36.03 257 PHE B O 1
ATOM 793 N N . GLY B 2 53 ? 1.745 -5.228 1.976 1.00 37.05 258 GLY B N 1
ATOM 794 C CA . GLY B 2 53 ? 1.001 -5.359 3.230 1.00 38.49 258 GLY B CA 1
ATOM 795 C C . GLY B 2 53 ? 1.725 -6.092 4.356 1.00 39.17 258 GLY B C 1
ATOM 796 O O . GLY B 2 53 ? 1.568 -5.734 5.500 1.00 38.77 258 GLY B O 1
ATOM 797 N N . SER B 2 54 ? 2.534 -7.092 3.989 1.00 40.01 259 SER B N 1
ATOM 798 C CA . SER B 2 54 ? 3.234 -8.002 4.876 1.00 40.19 259 SER B CA 1
ATOM 799 C C . SER B 2 54 ? 4.319 -8.665 4.080 1.00 40.19 259 SER B C 1
ATOM 800 O O . SER B 2 54 ? 4.241 -8.768 2.878 1.00 39.74 259 SER B O 1
ATOM 803 N N . LEU B 2 55 ? 5.342 -9.130 4.780 1.00 41.54 260 LEU B N 1
ATOM 804 C CA . LEU B 2 55 ? 6.434 -9.858 4.171 1.00 41.59 260 LEU B CA 1
ATOM 805 C C . LEU B 2 55 ? 5.945 -11.186 3.609 1.00 41.78 260 LEU B C 1
ATOM 806 O O . LEU B 2 55 ? 6.439 -11.687 2.620 1.00 42.40 260 LEU B O 1
ATOM 811 N N . GLU B 2 56 ? 4.945 -11.751 4.227 1.00 41.40 261 GLU B N 1
ATOM 812 C CA . GLU B 2 56 ? 4.378 -12.929 3.689 1.00 42.34 261 GLU B CA 1
ATOM 813 C C . GLU B 2 56 ? 3.865 -12.715 2.260 1.00 41.70 261 GLU B C 1
ATOM 814 O O . GLU B 2 56 ? 4.085 -13.537 1.425 1.00 41.89 261 GLU B O 1
ATOM 820 N N . GLN B 2 57 ? 3.194 -11.622 1.943 1.00 41.44 262 GLN B N 1
ATOM 821 C CA . GLN B 2 57 ? 2.720 -11.486 0.586 1.00 41.18 262 GLN B CA 1
ATOM 822 C C . GLN B 2 57 ? 3.923 -11.175 -0.279 1.00 41.13 262 GLN B C 1
ATOM 823 O O . GLN B 2 57 ? 4.024 -11.583 -1.441 1.00 40.69 262 GLN B O 1
ATOM 829 N N . LEU B 2 58 ? 4.854 -10.461 0.301 1.00 41.11 263 LEU B N 1
ATOM 830 C CA . LEU B 2 58 ? 6.000 -10.058 -0.455 1.00 43.06 263 LEU B CA 1
ATOM 831 C C . LEU B 2 58 ? 6.847 -11.226 -0.994 1.00 44.93 263 LEU B C 1
ATOM 832 O O . LEU B 2 58 ? 7.401 -11.145 -2.082 1.00 46.20 263 LEU B O 1
ATOM 837 N N . ILE B 2 59 ? 6.952 -12.313 -0.259 1.00 45.91 264 ILE B N 1
ATOM 838 C CA . ILE B 2 59 ? 7.750 -13.398 -0.747 1.00 47.77 264 ILE B CA 1
ATOM 839 C C . ILE B 2 59 ? 6.904 -14.446 -1.518 1.00 49.30 264 ILE B C 1
ATOM 840 O O . ILE B 2 59 ? 7.363 -15.021 -2.490 1.00 51.11 264 ILE B O 1
ATOM 845 N N . ALA B 2 60 ? 5.653 -14.650 -1.146 1.00 50.14 265 ALA B N 1
ATOM 846 C CA . ALA B 2 60 ? 4.699 -15.339 -2.015 1.00 51.03 265 ALA B CA 1
ATOM 847 C C . ALA B 2 60 ? 4.576 -14.735 -3.445 1.00 52.51 265 ALA B C 1
ATOM 848 O O . ALA B 2 60 ? 3.905 -15.342 -4.320 1.00 53.10 265 ALA B O 1
ATOM 850 N N . ALA B 2 61 ? 5.191 -13.559 -3.668 1.00 53.06 266 ALA B N 1
ATOM 851 C CA . ALA B 2 61 ? 5.060 -12.805 -4.915 1.00 53.61 266 ALA B CA 1
ATOM 852 C C . ALA B 2 61 ? 5.962 -13.338 -6.045 1.00 54.52 266 ALA B C 1
ATOM 853 O O . ALA B 2 61 ? 7.065 -13.839 -5.774 1.00 55.03 266 ALA B O 1
ATOM 855 N N . SER B 2 62 ? 5.494 -13.213 -7.296 1.00 54.84 267 SER B N 1
ATOM 856 C CA . SER B 2 62 ? 6.296 -13.496 -8.498 1.00 55.55 267 SER B CA 1
ATOM 857 C C . SER B 2 62 ? 7.116 -12.288 -8.954 1.00 56.03 267 SER B C 1
ATOM 858 O O . SER B 2 62 ? 6.817 -11.184 -8.570 1.00 56.62 267 SER B O 1
ATOM 861 N N . ARG B 2 63 ? 8.136 -12.490 -9.785 1.00 56.90 268 ARG B N 1
ATOM 862 C CA . ARG B 2 63 ? 8.999 -11.391 -10.237 1.00 57.47 268 ARG B CA 1
ATOM 863 C C . ARG B 2 63 ? 8.128 -10.388 -10.981 1.00 57.22 268 ARG B C 1
ATOM 864 O O . ARG B 2 63 ? 8.420 -9.195 -11.034 1.00 57.37 268 ARG B O 1
ATOM 872 N N . GLU B 2 64 ? 7.003 -10.888 -11.484 1.00 56.96 269 GLU B N 1
ATOM 873 C CA . GLU B 2 64 ? 6.014 -10.079 -12.164 1.00 56.43 269 GLU B CA 1
ATOM 874 C C . GLU B 2 64 ? 5.299 -9.134 -11.195 1.00 54.42 269 GLU B C 1
ATOM 875 O O . GLU B 2 64 ? 5.360 -7.935 -11.390 1.00 53.86 269 GLU B O 1
ATOM 881 N N . ASP B 2 65 ? 4.655 -9.679 -10.153 1.00 52.74 270 ASP B N 1
ATOM 882 C CA . ASP B 2 65 ? 4.040 -8.895 -9.064 1.00 51.08 270 ASP B CA 1
ATOM 883 C C . ASP B 2 65 ? 4.977 -7.876 -8.448 1.00 49.59 270 ASP B C 1
ATOM 884 O O . ASP B 2 65 ? 4.599 -6.742 -8.190 1.00 49.73 270 ASP B O 1
ATOM 889 N N . LEU B 2 66 ? 6.212 -8.271 -8.217 1.00 47.83 271 LEU B N 1
ATOM 890 C CA . LEU B 2 66 ? 7.186 -7.371 -7.644 1.00 46.14 271 LEU B CA 1
ATOM 891 C C . LEU B 2 66 ? 7.366 -6.137 -8.510 1.00 45.62 271 LEU B C 1
ATOM 892 O O . LEU B 2 66 ? 7.526 -5.049 -7.998 1.00 45.98 271 LEU B O 1
ATOM 897 N N . ALA B 2 67 ? 7.310 -6.308 -9.821 1.00 44.98 272 ALA B N 1
ATOM 898 C CA . ALA B 2 67 ? 7.661 -5.253 -10.767 1.00 44.05 272 ALA B CA 1
ATOM 899 C C . ALA B 2 67 ? 6.549 -4.192 -10.893 1.00 43.50 272 ALA B C 1
ATOM 900 O O . ALA B 2 67 ? 6.792 -2.979 -11.145 1.00 43.81 272 ALA B O 1
ATOM 902 N N . LEU B 2 68 ? 5.335 -4.674 -10.673 1.00 42.27 273 LEU B N 1
ATOM 903 C CA . LEU B 2 68 ? 4.155 -3.859 -10.404 1.00 41.17 273 LEU B CA 1
ATOM 904 C C . LEU B 2 68 ? 4.233 -2.920 -9.197 1.00 40.34 273 LEU B C 1
ATOM 905 O O . LEU B 2 68 ? 3.452 -1.995 -9.115 1.00 41.04 273 LEU B O 1
ATOM 910 N N . CYS B 2 69 ? 5.131 -3.139 -8.248 1.00 39.34 274 CYS B N 1
ATOM 911 C CA . CYS B 2 69 ? 5.259 -2.142 -7.211 1.00 38.22 274 CYS B CA 1
ATOM 912 C C . CYS B 2 69 ? 5.771 -0.924 -7.945 1.00 39.71 274 CYS B C 1
ATOM 913 O O . CYS B 2 69 ? 6.789 -0.997 -8.592 1.00 40.30 274 CYS B O 1
ATOM 916 N N . PRO B 2 70 ? 5.032 0.170 -7.870 1.00 40.75 275 PRO B N 1
ATOM 917 C CA . PRO B 2 70 ? 5.318 1.410 -8.620 1.00 41.83 275 PRO B CA 1
ATOM 918 C C . PRO B 2 70 ? 6.675 1.941 -8.260 1.00 42.61 275 PRO B C 1
ATOM 919 O O . PRO B 2 70 ? 6.907 2.049 -7.067 1.00 44.15 275 PRO B O 1
ATOM 923 N N . GLY B 2 71 ? 7.532 2.296 -9.217 1.00 43.46 276 GLY B N 1
ATOM 924 C CA . GLY B 2 71 ? 8.978 2.424 -8.945 1.00 44.60 276 GLY B CA 1
ATOM 925 C C . GLY B 2 71 ? 9.626 1.033 -8.890 1.00 45.61 276 GLY B C 1
ATOM 926 O O . GLY B 2 71 ? 8.933 -0.014 -8.847 1.00 45.71 276 GLY B O 1
ATOM 927 N N . LEU B 2 72 ? 10.945 0.953 -8.908 1.00 46.61 277 LEU B N 1
ATOM 928 C CA . LEU B 2 72 ? 11.542 -0.390 -8.819 1.00 48.12 277 LEU B CA 1
ATOM 929 C C . LEU B 2 72 ? 11.767 -0.930 -10.187 1.00 49.54 277 LEU B C 1
ATOM 930 O O . LEU B 2 72 ? 10.794 -1.146 -10.938 1.00 49.10 277 LEU B O 1
ATOM 935 N N . GLY B 2 73 ? 13.034 -1.214 -10.501 1.00 51.74 278 GLY B N 1
ATOM 936 C CA . GLY B 2 73 ? 13.374 -1.782 -11.807 1.00 52.60 278 GLY B CA 1
ATOM 937 C C . GLY B 2 73 ? 12.419 -2.923 -12.184 1.00 52.53 278 GLY B C 1
ATOM 938 O O . GLY B 2 73 ? 11.487 -3.256 -11.453 1.00 52.12 278 GLY B O 1
ATOM 939 N N . PRO B 2 74 ? 12.640 -3.521 -13.345 1.00 52.78 279 PRO B N 1
ATOM 940 C CA . PRO B 2 74 ? 12.533 -4.994 -13.407 1.00 52.66 279 PRO B CA 1
ATOM 941 C C . PRO B 2 74 ? 13.942 -5.601 -12.988 1.00 52.43 279 PRO B C 1
ATOM 942 O O . PRO B 2 74 ? 14.085 -6.768 -12.592 1.00 51.62 279 PRO B O 1
ATOM 946 N N . GLN B 2 75 ? 14.960 -4.741 -13.032 1.00 52.62 280 GLN B N 1
ATOM 947 C CA . GLN B 2 75 ? 16.278 -5.054 -12.522 1.00 53.70 280 GLN B CA 1
ATOM 948 C C . GLN B 2 75 ? 16.165 -5.359 -11.010 1.00 53.01 280 GLN B C 1
ATOM 949 O O . GLN B 2 75 ? 16.360 -6.521 -10.621 1.00 53.24 280 GLN B O 1
ATOM 955 N N . LYS B 2 76 ? 15.792 -4.357 -10.185 1.00 51.97 281 LYS B N 1
ATOM 956 C CA . LYS B 2 76 ? 15.562 -4.536 -8.739 1.00 50.19 281 LYS B CA 1
ATOM 957 C C . LYS B 2 76 ? 14.572 -5.635 -8.458 1.00 49.93 281 LYS B C 1
ATOM 958 O O . LYS B 2 76 ? 14.758 -6.412 -7.540 1.00 50.04 281 LYS B O 1
ATOM 964 N N . ALA B 2 77 ? 13.517 -5.727 -9.255 1.00 49.83 282 ALA B N 1
ATOM 965 C CA . ALA B 2 77 ? 12.595 -6.855 -9.141 1.00 50.04 282 ALA B CA 1
ATOM 966 C C . ALA B 2 77 ? 13.241 -8.243 -9.299 1.00 50.72 282 ALA B C 1
ATOM 967 O O . ALA B 2 77 ? 12.856 -9.159 -8.586 1.00 50.91 282 ALA B O 1
ATOM 969 N N . ARG B 2 78 ? 14.200 -8.417 -10.219 1.00 51.57 283 ARG B N 1
ATOM 970 C CA . ARG B 2 78 ? 14.908 -9.707 -10.345 1.00 52.51 283 ARG B CA 1
ATOM 971 C C . ARG B 2 78 ? 15.743 -9.982 -9.089 1.00 51.21 283 ARG B C 1
ATOM 972 O O . ARG B 2 78 ? 15.558 -11.010 -8.427 1.00 50.50 283 ARG B O 1
ATOM 980 N N . ARG B 2 79 ? 16.628 -9.042 -8.748 1.00 49.82 284 ARG B N 1
ATOM 981 C CA . ARG B 2 79 ? 17.563 -9.225 -7.649 1.00 49.56 284 ARG B CA 1
ATOM 982 C C . ARG B 2 79 ? 16.882 -9.700 -6.404 1.00 49.16 284 ARG B C 1
ATOM 983 O O . ARG B 2 79 ? 17.373 -10.595 -5.703 1.00 50.20 284 ARG B O 1
ATOM 991 N N . LEU B 2 80 ? 15.738 -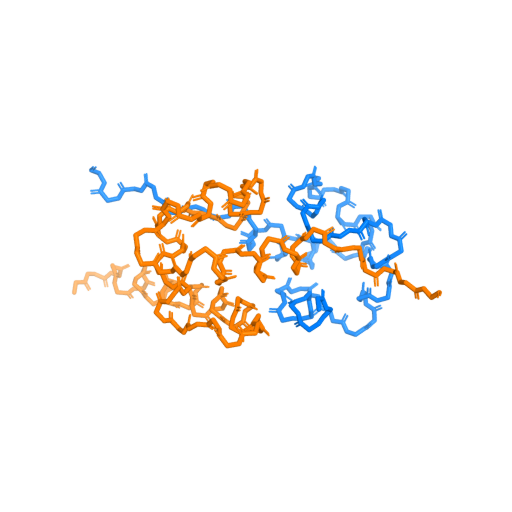9.097 -6.134 1.00 48.02 285 LEU B N 1
ATOM 992 C CA . LEU B 2 80 ? 14.995 -9.422 -4.955 1.00 46.66 285 LEU B CA 1
ATOM 993 C C . LEU B 2 80 ? 14.275 -10.745 -5.102 1.00 46.53 285 LEU B C 1
ATOM 994 O O . LEU B 2 80 ? 14.263 -11.527 -4.167 1.00 45.95 285 LEU B O 1
ATOM 999 N N . PHE B 2 81 ? 13.654 -11.006 -6.248 1.00 47.13 286 PHE B N 1
ATOM 1000 C CA . PHE B 2 81 ? 13.005 -12.312 -6.415 1.00 48.38 286 PHE B CA 1
ATOM 1001 C C . PHE B 2 81 ? 13.994 -13.476 -6.153 1.00 49.57 286 PHE B C 1
ATOM 1002 O O . PHE B 2 81 ? 13.660 -14.486 -5.482 1.00 49.32 286 PHE B O 1
ATOM 1010 N N . ASP B 2 82 ? 15.211 -13.310 -6.687 1.00 50.48 287 ASP B N 1
ATOM 1011 C CA . ASP B 2 82 ? 16.322 -14.229 -6.455 1.00 50.73 287 ASP B CA 1
ATOM 1012 C C . ASP B 2 82 ? 16.600 -14.372 -4.962 1.00 51.22 287 ASP B C 1
ATOM 1013 O O . ASP B 2 82 ? 16.357 -15.455 -4.402 1.00 52.33 287 ASP B O 1
ATOM 1018 N N . VAL B 2 83 ? 17.055 -13.303 -4.300 1.00 50.63 288 VAL B N 1
ATOM 1019 C CA . VAL B 2 83 ? 17.473 -13.438 -2.901 1.00 49.89 288 VAL B CA 1
ATOM 1020 C C . VAL B 2 83 ? 16.422 -14.228 -2.123 1.00 51.01 288 VAL B C 1
ATOM 1021 O O . VAL B 2 83 ? 16.740 -15.051 -1.269 1.00 51.54 288 VAL B O 1
ATOM 1025 N N . LEU B 2 84 ? 15.164 -14.023 -2.479 1.00 52.39 289 LEU B N 1
ATOM 1026 C CA . LEU B 2 84 ? 14.043 -14.650 -1.785 1.00 53.85 289 LEU B CA 1
ATOM 1027 C C . LEU B 2 84 ? 13.788 -16.096 -2.173 1.00 54.68 289 LEU B C 1
ATOM 1028 O O . LEU B 2 84 ? 13.097 -16.808 -1.461 1.00 54.08 289 LEU B O 1
ATOM 1033 N N . HIS B 2 85 ? 14.284 -16.497 -3.338 1.00 56.57 290 HIS B N 1
ATOM 1034 C CA . HIS B 2 85 ? 13.922 -17.786 -3.921 1.00 58.36 290 HIS B CA 1
ATOM 1035 C C . HIS B 2 85 ? 15.124 -18.685 -4.101 1.00 59.54 290 HIS B C 1
ATOM 1036 O O . HIS B 2 85 ? 15.030 -19.897 -3.894 1.00 59.70 290 HIS B O 1
ATOM 1043 N N . GLU B 2 86 ? 16.260 -18.088 -4.441 1.00 60.90 291 GLU B N 1
ATOM 1044 C CA . GLU B 2 86 ? 17.510 -18.811 -4.408 1.00 62.90 291 GLU B CA 1
ATOM 1045 C C . GLU B 2 86 ? 17.655 -19.574 -3.069 1.00 63.75 291 GLU B C 1
ATOM 1046 O O . GLU B 2 86 ? 17.320 -19.048 -2.013 1.00 63.86 291 GLU B O 1
ATOM 1052 N N . PRO B 2 87 ? 18.130 -20.825 -3.120 1.00 65.19 292 PRO B N 1
ATOM 1053 C CA . PRO B 2 87 ? 18.229 -21.673 -1.907 1.00 65.51 292 PRO B CA 1
ATOM 1054 C C . PRO B 2 87 ? 19.381 -21.289 -0.946 1.00 65.22 292 PRO B C 1
ATOM 1055 O O . PRO B 2 87 ? 20.400 -20.746 -1.374 1.00 64.36 292 PRO B O 1
ATOM 1059 N N . PHE B 2 88 ? 19.205 -21.560 0.343 1.00 65.35 293 PHE B N 1
ATOM 1060 C CA . PHE B 2 88 ? 20.253 -21.246 1.303 1.00 65.88 293 PHE B CA 1
ATOM 1061 C C . PHE B 2 88 ? 21.549 -22.024 1.039 1.00 67.54 293 PHE B C 1
ATOM 1062 O O . PHE B 2 88 ? 22.660 -21.484 1.236 1.00 67.83 293 PHE B O 1
ATOM 1070 N N . LEU B 2 89 ? 21.389 -23.289 0.615 1.00 68.72 294 LEU B N 1
ATOM 1071 C CA . LEU B 2 89 ? 22.497 -24.213 0.404 1.00 69.74 294 LEU B CA 1
ATOM 1072 C C . LEU B 2 89 ? 22.995 -24.217 -1.050 1.00 70.94 294 LEU B C 1
ATOM 1073 O O . LEU B 2 89 ? 22.226 -24.465 -1.984 1.00 70.19 294 LEU B O 1
ATOM 1078 N N . LYS B 2 90 ? 24.281 -23.928 -1.238 1.00 73.35 295 LYS B N 1
ATOM 1079 C CA . LYS B 2 90 ? 24.953 -24.285 -2.509 1.00 76.11 295 LYS B CA 1
ATOM 1080 C C . LYS B 2 90 ? 26.405 -24.889 -2.351 1.00 77.42 295 LYS B C 1
ATOM 1081 O O . LYS B 2 90 ? 27.051 -24.680 -1.295 1.00 77.94 295 LYS B O 1
ATOM 1087 N N . VAL B 2 91 ? 26.863 -25.673 -3.356 1.00 78.36 296 VAL B 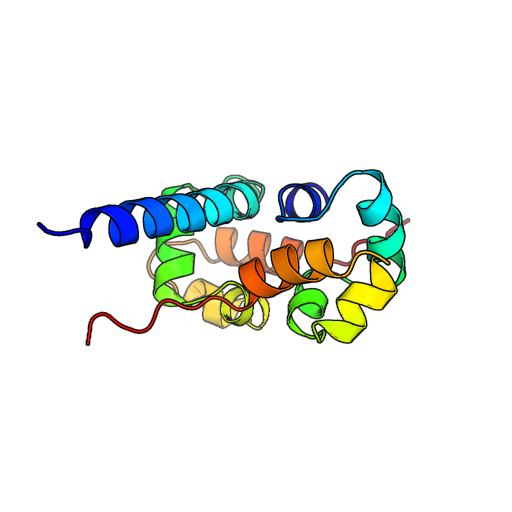N 1
ATOM 1088 C CA . VAL B 2 91 ? 28.320 -25.884 -3.687 1.00 79.17 296 VAL B CA 1
ATOM 1089 C C . VAL B 2 91 ? 28.517 -26.810 -4.891 1.00 79.36 296 VAL B C 1
ATOM 1090 O O . VAL B 2 91 ? 29.073 -26.399 -5.911 1.00 79.53 296 VAL B O 1
#

InterPro domains:
  IPR006166 ERCC4 domain [PF02732] (686-814)
  IPR006166 ERCC4 domain [SM00891] (683-763)
  IPR006167 DNA repair protein XPF [TIGR00596] (97-907)
  IPR010994 RuvA domain 2-like [SSF47781] (839-908)
  IPR011335 Restriction endonuclease type II-like [SSF52980] (682-818)
  IPR047520 DNA repair endonuclease XPF, nuclease domain [cd20078] (684-818)

CATH classification: 1.10.150.20

B-factor: mean 54.83, std 13.92, range [24.01, 88.94]